Protein AF-A0A2N5SCN6-F1 (afdb_monomer)

Organism: NCBI:txid200324

Secondary structure (DSSP, 8-state):
--PPPPPPTT------HHHHIIIIITT---TTS------PPP--PPPPPS--PPPPPPPPPTT---PPP-GGGSTT-----TT--HHHHHHHTT---HHHHHHHHHHHHHHHHHHHHHHHHHHHHHHHHHHHHHHHHHHHHHHHHHHHHTT-

Solvent-accessible surface area (backbone atoms only — not comparable to full-atom values): 10126 Å² total; per-residue (Å²): 142,81,81,81,81,76,84,67,91,82,66,72,80,80,76,52,62,66,59,53,41,62,76,67,49,74,71,68,76,64,90,85,57,89,73,88,66,80,80,68,78,74,78,80,73,76,77,78,78,83,83,74,69,78,74,83,76,77,77,79,61,93,87,72,71,92,70,79,83,50,56,94,77,40,91,90,51,72,89,66,70,101,73,72,48,74,67,52,55,50,57,74,64,61,75,79,58,60,73,57,54,54,49,52,52,53,49,51,53,49,50,54,52,52,52,56,49,50,56,51,50,55,52,51,52,53,52,52,52,51,50,51,53,52,53,52,52,53,51,51,51,50,51,50,53,54,55,56,60,75,75,110

pLDDT: mean 72.7, std 20.22, range [36.66, 98.62]

Structure (mmCIF, N/CA/C/O backbone):
data_AF-A0A2N5SCN6-F1
#
_entry.id   AF-A0A2N5SCN6-F1
#
loop_
_atom_site.group_PDB
_atom_site.id
_atom_site.type_symbol
_atom_site.label_atom_id
_atom_site.label_alt_id
_atom_site.label_comp_id
_atom_site.label_asym_id
_atom_site.label_entity_id
_atom_site.label_seq_id
_atom_site.pdbx_PDB_ins_code
_atom_site.Cartn_x
_atom_site.Cartn_y
_atom_site.Cartn_z
_atom_site.occupancy
_atom_site.B_iso_or_equiv
_atom_site.auth_seq_id
_atom_site.auth_comp_id
_atom_site.auth_asym_id
_atom_site.auth_atom_id
_atom_site.pdbx_PDB_model_num
ATOM 1 N N . MET A 1 1 ? 20.108 -18.387 36.236 1.00 47.66 1 MET A N 1
ATOM 2 C CA . MET A 1 1 ? 18.685 -17.993 36.201 1.00 47.66 1 MET A CA 1
ATOM 3 C C . MET A 1 1 ? 18.636 -16.480 36.206 1.00 47.66 1 MET A C 1
ATOM 5 O O . MET A 1 1 ? 18.990 -15.884 37.212 1.00 47.66 1 MET A O 1
ATOM 9 N N . SER A 1 2 ? 18.266 -15.877 35.085 1.00 37.81 2 SER A N 1
ATOM 10 C CA . SER A 1 2 ? 18.031 -14.437 34.962 1.00 37.81 2 SER A CA 1
ATOM 11 C C . SER A 1 2 ? 16.837 -14.282 34.028 1.00 37.81 2 SER A C 1
ATOM 13 O O . SER A 1 2 ? 16.913 -14.635 32.856 1.00 37.81 2 SER A O 1
ATOM 15 N N . TRP A 1 3 ? 15.700 -13.903 34.605 1.00 36.66 3 TRP A N 1
ATOM 16 C CA . TRP A 1 3 ? 14.480 -13.573 33.877 1.00 36.66 3 TRP A CA 1
ATOM 17 C C . TRP A 1 3 ? 14.604 -12.132 33.387 1.00 36.66 3 TRP A C 1
ATOM 19 O O . TRP A 1 3 ? 14.860 -11.243 34.199 1.00 36.66 3 TRP A O 1
ATOM 29 N N . ASP A 1 4 ? 14.426 -11.907 32.086 1.00 44.59 4 ASP A N 1
ATOM 30 C CA . ASP A 1 4 ? 14.220 -10.556 31.568 1.00 44.59 4 ASP A CA 1
ATOM 31 C C . ASP A 1 4 ? 12.872 -10.019 32.077 1.00 44.59 4 ASP A C 1
ATOM 33 O O . ASP A 1 4 ? 11.871 -10.748 32.062 1.00 44.59 4 ASP A O 1
ATOM 37 N N . PRO A 1 5 ? 12.808 -8.765 32.553 1.00 47.34 5 PRO A N 1
ATOM 38 C CA . PRO A 1 5 ? 11.563 -8.191 33.024 1.00 47.34 5 PRO A CA 1
ATOM 39 C C . PRO A 1 5 ? 10.599 -7.966 31.854 1.00 47.34 5 PRO A C 1
ATOM 41 O O . PRO A 1 5 ? 10.922 -7.329 30.852 1.00 47.34 5 PRO A O 1
ATOM 44 N N . SER A 1 6 ? 9.388 -8.497 32.023 1.00 48.22 6 SER A N 1
ATOM 45 C CA . SER A 1 6 ? 8.246 -8.338 31.123 1.00 48.22 6 SER A CA 1
ATOM 46 C C . SER A 1 6 ? 7.984 -6.854 30.813 1.00 48.22 6 SER A C 1
ATOM 48 O O . SER A 1 6 ? 7.977 -6.040 31.742 1.00 48.22 6 SER A O 1
ATOM 50 N N . PRO A 1 7 ? 7.727 -6.474 29.547 1.00 51.84 7 PRO A N 1
ATOM 51 C CA . PRO A 1 7 ? 7.474 -5.084 29.195 1.00 51.84 7 PRO A CA 1
ATOM 52 C C . PRO A 1 7 ? 6.182 -4.590 29.858 1.00 51.84 7 PRO A C 1
ATOM 54 O O . PRO A 1 7 ? 5.149 -5.260 29.842 1.00 51.84 7 PRO A O 1
ATOM 57 N N . ASN A 1 8 ? 6.269 -3.413 30.478 1.00 52.91 8 ASN A N 1
ATOM 58 C CA . ASN A 1 8 ? 5.183 -2.761 31.200 1.00 52.91 8 ASN A CA 1
ATOM 59 C C . ASN A 1 8 ? 4.080 -2.308 30.215 1.00 52.91 8 ASN A C 1
ATOM 61 O O . ASN A 1 8 ? 4.359 -1.471 29.354 1.00 52.91 8 ASN A O 1
ATOM 65 N N . PRO A 1 9 ? 2.826 -2.785 30.342 1.00 52.41 9 PRO A N 1
ATOM 66 C CA . PRO A 1 9 ? 1.734 -2.450 29.420 1.00 52.41 9 PRO A CA 1
ATOM 67 C C . PRO A 1 9 ? 1.270 -0.986 29.506 1.00 52.41 9 PRO A C 1
ATOM 69 O O . PRO A 1 9 ? 0.504 -0.541 28.658 1.00 52.41 9 PRO A O 1
ATOM 72 N N . ASN A 1 10 ? 1.744 -0.221 30.497 1.00 43.94 10 ASN A N 1
ATOM 73 C CA . ASN A 1 10 ? 1.425 1.202 30.658 1.00 43.94 10 ASN A CA 1
ATOM 74 C C . ASN A 1 10 ? 2.456 2.142 30.016 1.00 43.94 10 ASN A C 1
ATOM 76 O O . ASN A 1 10 ? 2.356 3.361 30.158 1.00 43.94 10 ASN A O 1
ATOM 80 N N . GLN A 1 11 ? 3.464 1.604 29.327 1.00 44.88 11 GLN A N 1
ATOM 81 C CA . GLN A 1 11 ? 4.427 2.424 28.609 1.00 44.88 11 GLN A CA 1
ATOM 82 C C . GLN A 1 11 ? 3.819 2.843 27.268 1.00 44.88 11 GLN A C 1
ATOM 84 O O . GLN A 1 11 ? 4.024 2.201 26.242 1.00 44.88 11 GLN A O 1
ATOM 89 N N . THR A 1 12 ? 3.041 3.929 27.283 1.00 45.47 12 THR A N 1
ATOM 90 C CA . THR A 1 12 ? 2.641 4.637 26.062 1.00 45.47 12 THR A CA 1
ATOM 91 C C . THR A 1 12 ? 3.902 4.879 25.233 1.00 45.47 12 THR A C 1
ATOM 93 O O . THR A 1 12 ? 4.825 5.522 25.746 1.00 45.47 12 THR A O 1
ATOM 96 N N . PRO A 1 13 ? 3.996 4.382 23.987 1.00 48.94 13 PRO A N 1
ATOM 97 C CA . PRO A 1 13 ? 5.092 4.766 23.121 1.00 48.94 13 PRO A CA 1
ATOM 98 C C . PRO A 1 13 ? 4.986 6.277 22.939 1.00 48.94 13 PRO A C 1
ATOM 100 O O . PRO A 1 13 ? 4.030 6.783 22.350 1.00 48.94 13 PRO A O 1
ATOM 103 N N . ASN A 1 14 ? 5.937 7.006 23.524 1.00 47.97 14 ASN A N 1
ATOM 104 C CA . ASN A 1 14 ? 6.096 8.429 23.287 1.00 47.97 14 ASN A CA 1
ATOM 105 C C . ASN A 1 14 ? 6.572 8.566 21.841 1.00 47.97 14 ASN A C 1
ATOM 107 O O . ASN A 1 14 ? 7.769 8.571 21.557 1.00 47.97 14 ASN A O 1
ATOM 111 N N . PHE A 1 15 ? 5.614 8.560 20.918 1.00 48.25 15 PHE A N 1
ATOM 112 C CA . PHE A 1 15 ? 5.848 8.857 19.520 1.00 48.25 15 PHE A CA 1
ATOM 113 C C . PHE A 1 15 ? 6.216 10.329 19.438 1.00 48.25 15 PHE A C 1
ATOM 115 O O . PHE A 1 15 ? 5.369 11.213 19.311 1.00 48.25 15 PHE A O 1
ATOM 122 N N . ASN A 1 16 ? 7.514 10.585 19.547 1.00 54.09 16 ASN A N 1
ATOM 123 C CA . ASN A 1 16 ? 8.059 11.901 19.341 1.00 54.09 16 ASN A CA 1
ATOM 124 C C . ASN A 1 16 ? 7.931 12.240 17.847 1.00 54.09 16 ASN A C 1
ATOM 126 O O . ASN A 1 16 ? 8.761 11.859 17.019 1.00 54.09 16 ASN A O 1
ATOM 130 N N . LEU A 1 17 ? 6.858 12.956 17.503 1.00 55.72 17 LEU A N 1
ATOM 131 C CA . LEU A 1 17 ? 6.615 13.457 16.150 1.00 55.72 17 LEU A CA 1
ATOM 132 C C . LEU A 1 17 ? 7.788 14.312 15.644 1.00 55.72 17 LEU A C 1
ATOM 134 O O . LEU A 1 17 ? 8.108 14.245 14.462 1.00 55.72 17 LEU A O 1
ATOM 138 N N . GLN A 1 18 ? 8.493 15.039 16.520 1.00 55.28 18 GLN A N 1
ATOM 139 C CA . GLN A 1 18 ? 9.681 15.813 16.136 1.00 55.28 18 GLN A CA 1
ATOM 140 C C . GLN A 1 18 ? 10.854 14.911 15.718 1.00 55.28 18 GLN A C 1
ATOM 142 O O . GLN A 1 18 ? 11.570 15.234 14.769 1.00 55.28 18 GLN A O 1
ATOM 147 N N . GLU A 1 19 ? 11.033 13.751 16.355 1.00 59.09 19 GLU A N 1
ATOM 148 C CA . GLU A 1 19 ? 12.066 12.775 15.977 1.00 59.09 19 GLU A CA 1
ATOM 149 C C . GLU A 1 19 ? 11.734 12.094 14.639 1.00 59.09 19 GLU A C 1
ATOM 151 O O . GLU A 1 19 ? 12.619 11.909 13.798 1.00 59.09 19 GLU A O 1
ATOM 156 N N . PHE A 1 20 ? 10.454 11.779 14.400 1.00 55.72 20 PHE A N 1
ATOM 157 C CA . PHE A 1 20 ? 9.992 11.265 13.107 1.00 55.72 20 PHE A CA 1
ATOM 158 C C . PHE A 1 20 ? 10.203 12.298 11.989 1.00 55.72 20 PHE A C 1
ATOM 160 O O . P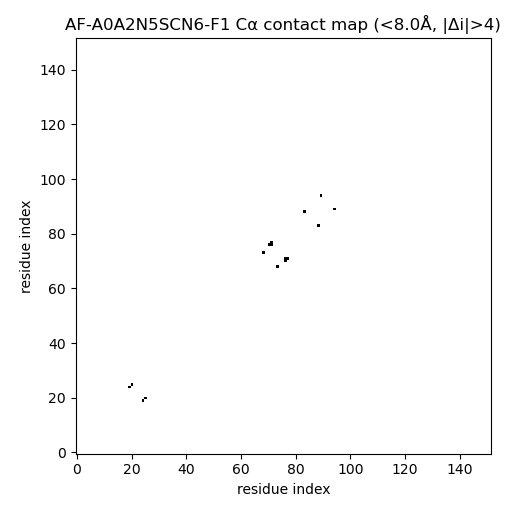HE A 1 20 ? 10.754 11.969 10.937 1.00 55.72 20 PHE A O 1
ATOM 167 N N . HIS A 1 21 ? 9.859 13.564 12.238 1.00 54.09 21 HIS A N 1
ATOM 168 C CA . HIS A 1 21 ? 10.088 14.652 11.288 1.00 54.09 21 HIS A CA 1
ATOM 169 C C . HIS A 1 21 ? 11.584 14.870 11.004 1.00 54.09 21 HIS A C 1
ATOM 171 O O . HIS A 1 21 ? 11.977 15.021 9.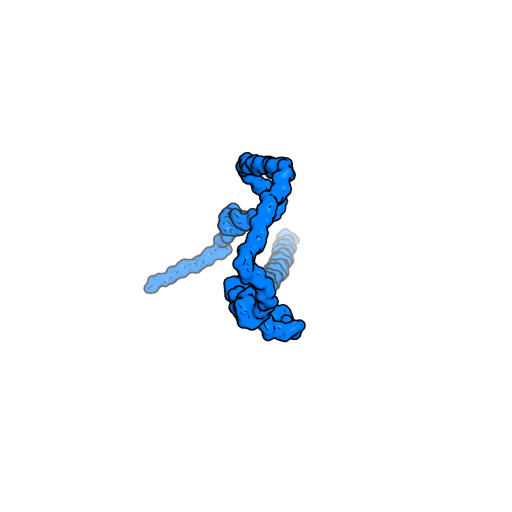849 1.00 54.09 21 HIS A O 1
ATOM 177 N N . SER A 1 22 ? 12.440 14.805 12.024 1.00 56.81 22 SER A N 1
ATOM 178 C CA . SER A 1 22 ? 13.884 15.028 11.859 1.00 56.81 22 SER A CA 1
ATOM 179 C C . SER A 1 22 ? 14.577 13.911 11.071 1.00 56.81 22 SER A C 1
ATOM 181 O O . SER A 1 22 ? 15.484 14.185 10.286 1.00 56.81 22 SER A O 1
ATOM 183 N N . ARG A 1 23 ? 14.153 12.650 11.246 1.00 55.94 23 ARG A N 1
ATOM 184 C CA . ARG A 1 23 ? 14.788 11.498 10.579 1.00 55.94 23 ARG A CA 1
ATOM 185 C C . ARG A 1 23 ? 14.219 11.161 9.204 1.00 55.94 23 ARG A C 1
ATOM 187 O O . ARG A 1 23 ? 14.957 10.623 8.387 1.00 55.94 23 ARG A O 1
ATOM 194 N N . TYR A 1 24 ? 12.948 11.469 8.945 1.00 50.56 24 TYR A N 1
ATOM 195 C CA . TYR A 1 24 ? 12.268 11.033 7.718 1.00 50.56 24 TYR A CA 1
ATOM 196 C C . TYR A 1 24 ? 11.739 12.178 6.843 1.00 50.56 24 TYR A C 1
ATOM 198 O O . TYR A 1 24 ? 11.542 11.964 5.651 1.00 50.56 24 TYR A O 1
ATOM 206 N N . LEU A 1 25 ? 11.540 13.390 7.381 1.00 49.75 25 LEU A N 1
ATOM 207 C CA . LEU A 1 25 ? 11.034 14.546 6.616 1.00 49.75 25 LEU A CA 1
ATOM 208 C C . LEU A 1 25 ? 12.103 15.594 6.276 1.00 49.75 25 LEU A C 1
ATOM 210 O O . LEU A 1 25 ? 11.826 16.496 5.488 1.00 49.75 25 LEU A O 1
ATOM 214 N N . THR A 1 26 ? 13.337 15.462 6.772 1.00 48.22 26 THR A N 1
ATOM 215 C CA . THR A 1 26 ? 14.468 16.329 6.371 1.00 48.22 26 THR A CA 1
ATOM 216 C C . THR A 1 26 ? 14.854 16.190 4.897 1.00 48.22 26 THR A C 1
ATOM 218 O O . THR A 1 26 ? 15.559 17.045 4.373 1.00 48.22 26 THR A O 1
ATOM 221 N N . HIS A 1 27 ? 14.333 15.171 4.206 1.00 47.53 27 HIS A N 1
ATOM 222 C CA . HIS A 1 27 ? 14.479 14.986 2.763 1.00 47.53 27 HIS A CA 1
ATOM 223 C C . HIS A 1 27 ? 13.163 15.180 2.003 1.00 47.53 27 HIS A C 1
ATOM 225 O O . HIS A 1 27 ? 13.003 14.620 0.919 1.00 47.53 27 HIS A O 1
ATOM 231 N N . THR A 1 28 ? 12.213 15.973 2.523 1.00 46.16 28 THR A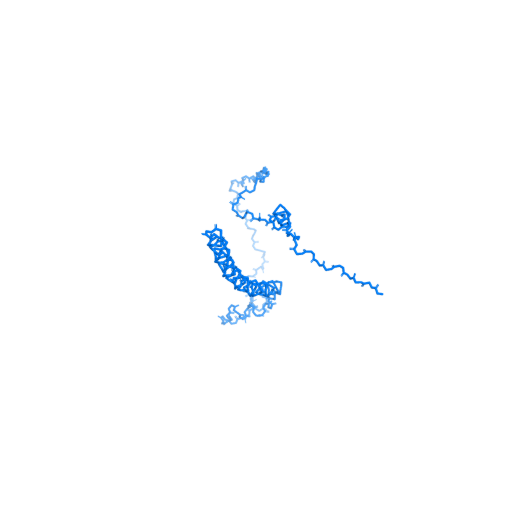 N 1
ATOM 232 C CA . THR A 1 28 ? 11.140 16.481 1.658 1.00 46.16 28 THR A CA 1
ATOM 233 C C . THR A 1 28 ? 11.781 17.420 0.634 1.00 46.16 28 THR A C 1
ATOM 235 O O . THR A 1 28 ? 12.015 18.607 0.860 1.00 46.16 28 THR A O 1
ATOM 238 N N . ILE A 1 29 ? 12.198 16.841 -0.488 1.00 51.53 29 ILE A N 1
ATOM 239 C CA . ILE A 1 29 ? 12.652 17.587 -1.646 1.00 51.53 29 ILE A CA 1
ATOM 240 C C . ILE A 1 29 ? 11.392 18.260 -2.182 1.00 51.53 29 ILE A C 1
ATOM 242 O O . ILE A 1 29 ? 10.565 17.656 -2.860 1.00 51.53 29 ILE A O 1
ATOM 246 N N . ASN A 1 30 ? 11.210 19.520 -1.794 1.00 46.66 30 ASN A N 1
ATOM 247 C CA . ASN A 1 30 ? 10.242 20.421 -2.395 1.00 46.66 30 ASN A CA 1
ATOM 248 C C . ASN A 1 30 ? 10.630 20.623 -3.868 1.00 46.66 30 ASN A C 1
ATOM 250 O O . ASN A 1 30 ? 11.314 21.583 -4.208 1.00 46.66 30 ASN A O 1
ATOM 254 N N . TYR A 1 31 ? 10.175 19.738 -4.755 1.00 50.53 31 TYR A N 1
ATOM 255 C CA . TYR A 1 31 ? 10.356 19.864 -6.209 1.00 50.53 31 TYR A CA 1
ATOM 256 C C . TYR A 1 31 ? 9.577 21.043 -6.829 1.00 50.53 31 TYR A C 1
ATOM 258 O O . TYR A 1 31 ? 9.614 21.238 -8.039 1.00 50.53 31 TYR A O 1
ATOM 266 N N . LEU A 1 32 ? 8.861 21.830 -6.018 1.00 46.34 32 LEU A N 1
ATOM 267 C CA . LEU A 1 32 ? 7.982 22.916 -6.464 1.00 46.34 32 LEU A CA 1
ATOM 268 C C . LEU A 1 32 ? 8.323 24.287 -5.858 1.00 46.34 32 LEU A C 1
ATOM 270 O O . LEU A 1 32 ? 7.554 25.227 -6.033 1.00 46.34 32 LEU A O 1
ATOM 274 N N . SER A 1 33 ? 9.464 24.436 -5.176 1.00 42.88 33 SER A N 1
ATOM 275 C CA . SER A 1 33 ? 9.920 25.744 -4.687 1.00 42.88 33 SER A CA 1
ATOM 276 C C . SER A 1 33 ? 11.249 26.121 -5.353 1.00 42.88 33 SER A C 1
ATOM 278 O O . SER A 1 33 ? 12.192 25.329 -5.280 1.00 42.88 33 SER A O 1
ATOM 280 N N . PRO A 1 34 ? 11.372 27.293 -6.007 1.00 42.28 34 PRO A N 1
ATOM 281 C CA . PRO A 1 34 ? 12.654 27.750 -6.516 1.00 42.28 34 PRO A CA 1
ATOM 282 C C . PRO A 1 34 ? 13.553 28.065 -5.318 1.00 42.28 34 PRO A C 1
ATOM 284 O O . PRO A 1 34 ? 13.367 29.061 -4.623 1.00 42.28 34 PRO A O 1
ATOM 287 N N . SER A 1 35 ? 14.512 27.181 -5.046 1.00 43.66 35 SER A N 1
ATOM 288 C CA . SER A 1 35 ? 15.538 27.418 -4.032 1.00 43.66 35 SER A CA 1
ATOM 289 C C . SER A 1 35 ? 16.314 28.699 -4.383 1.00 43.66 35 SER A C 1
ATOM 291 O O . SER A 1 35 ? 16.682 28.857 -5.556 1.00 43.66 35 SER A O 1
ATOM 293 N N . PRO A 1 36 ? 16.585 29.608 -3.424 1.00 49.91 36 PRO A N 1
ATOM 294 C CA . PRO A 1 36 ? 17.297 30.855 -3.670 1.00 49.91 36 PRO A CA 1
ATOM 295 C C . PRO A 1 36 ? 18.770 30.537 -3.922 1.00 49.91 36 PRO A C 1
ATOM 297 O O . PRO A 1 36 ? 19.601 30.525 -3.017 1.00 49.91 36 PRO A O 1
ATOM 300 N N . HIS A 1 37 ? 19.097 30.228 -5.170 1.00 50.34 37 HIS A N 1
ATOM 301 C CA . HIS A 1 37 ? 20.481 30.166 -5.600 1.00 50.34 37 HIS A CA 1
ATOM 302 C C . HIS A 1 37 ? 21.030 31.597 -5.554 1.00 50.34 37 HIS A C 1
ATOM 304 O O . HIS A 1 37 ? 20.357 32.509 -6.048 1.00 50.34 37 HIS A O 1
ATOM 310 N N . PRO A 1 38 ? 22.230 31.833 -4.993 1.00 52.34 38 PRO A N 1
ATOM 311 C CA . PRO A 1 38 ? 22.931 33.072 -5.265 1.00 52.34 38 PRO A CA 1
ATOM 312 C C . PRO A 1 38 ? 23.048 33.184 -6.786 1.00 52.34 38 PRO A C 1
ATOM 314 O O . PRO A 1 38 ? 23.623 32.306 -7.430 1.00 52.34 38 PRO A O 1
ATOM 317 N N . LEU A 1 39 ? 22.441 34.227 -7.353 1.00 47.16 39 LEU A N 1
ATOM 318 C CA . LEU A 1 39 ? 22.608 34.607 -8.750 1.00 47.16 39 LEU A CA 1
ATOM 319 C C . LEU A 1 39 ? 24.102 34.835 -8.979 1.00 47.16 39 LEU A C 1
ATOM 321 O O . LEU A 1 39 ? 24.634 35.906 -8.694 1.00 47.16 39 LEU A O 1
ATOM 325 N N . LEU A 1 40 ? 24.791 33.805 -9.467 1.00 52.28 40 LEU A N 1
ATOM 326 C CA . LEU A 1 40 ? 26.073 33.992 -10.120 1.00 52.28 40 LEU A CA 1
ATOM 327 C C . LEU A 1 40 ? 25.825 34.981 -11.266 1.00 52.28 40 LEU A C 1
ATOM 329 O O . LEU A 1 40 ? 24.848 34.804 -12.006 1.00 52.28 40 LEU A O 1
ATOM 333 N N . PRO A 1 41 ? 26.644 36.038 -11.407 1.00 53.47 41 PRO A N 1
ATOM 334 C CA . PRO A 1 41 ? 26.511 36.936 -12.539 1.00 53.47 41 PRO A CA 1
ATOM 335 C C . PRO A 1 41 ? 26.588 36.089 -13.808 1.00 53.47 41 PRO A C 1
ATOM 337 O O . PRO A 1 41 ? 27.524 35.305 -13.978 1.00 53.47 41 PRO A O 1
ATOM 340 N N . SER A 1 42 ? 25.566 36.207 -14.662 1.00 53.47 42 SER A N 1
ATOM 341 C CA . SER A 1 42 ? 25.587 35.572 -15.978 1.00 53.47 42 SER A CA 1
ATOM 342 C C . SER A 1 42 ? 26.912 35.928 -16.647 1.00 53.47 42 SER A C 1
ATOM 344 O O . SER A 1 42 ? 27.237 37.120 -16.698 1.00 53.47 42 SER A O 1
ATOM 346 N N . PRO A 1 43 ? 27.686 34.950 -17.145 1.00 53.31 43 PRO A N 1
ATOM 347 C CA . PRO A 1 43 ? 28.845 35.272 -17.953 1.00 53.31 43 PRO A CA 1
ATOM 348 C C . PRO A 1 43 ? 28.338 36.099 -19.134 1.00 53.31 43 PRO A C 1
ATOM 350 O O . PRO A 1 43 ? 27.520 35.627 -19.924 1.00 53.31 43 PRO A O 1
ATOM 353 N N . GLN A 1 44 ? 28.756 37.363 -19.214 1.00 57.06 44 GLN A N 1
ATOM 354 C CA . GLN A 1 44 ? 28.495 38.178 -20.391 1.00 57.06 44 GLN A CA 1
ATOM 355 C C . GLN A 1 44 ? 29.227 37.514 -21.550 1.00 57.06 44 GLN A C 1
ATOM 357 O O . GLN A 1 44 ? 30.443 37.633 -21.678 1.00 57.06 44 GLN A O 1
ATOM 362 N N . ILE A 1 45 ? 28.482 36.775 -22.366 1.00 57.75 45 ILE A N 1
ATOM 363 C CA . ILE A 1 45 ? 28.965 36.301 -23.654 1.00 57.75 45 ILE A CA 1
ATOM 364 C C . ILE A 1 45 ? 29.140 37.567 -24.501 1.00 57.75 45 ILE A C 1
ATOM 366 O O . ILE A 1 45 ? 28.155 38.283 -24.708 1.00 57.75 45 ILE A O 1
ATOM 370 N N . PRO A 1 46 ? 30.362 37.899 -24.953 1.00 57.19 46 PRO A N 1
ATOM 371 C CA . PRO A 1 46 ? 30.558 39.016 -25.861 1.00 57.19 46 PRO A CA 1
ATOM 372 C C . PRO A 1 46 ? 29.695 38.793 -27.103 1.00 57.19 46 PRO A C 1
ATOM 374 O O . PRO A 1 46 ? 29.694 37.694 -27.662 1.00 57.19 46 PRO A O 1
ATOM 377 N N . SER A 1 47 ? 28.955 39.815 -27.533 1.00 61.56 47 SER A N 1
ATOM 378 C CA . SER A 1 47 ? 28.214 39.757 -28.793 1.00 61.56 47 SER A CA 1
ATOM 379 C C . SER A 1 47 ? 29.161 39.332 -29.924 1.00 61.56 47 SER A C 1
ATOM 381 O O . SER A 1 47 ? 30.277 39.860 -29.994 1.00 61.56 47 SER A O 1
ATOM 383 N N . PRO A 1 48 ? 28.760 38.401 -30.810 1.00 61.03 48 PRO A N 1
ATOM 384 C CA . PRO A 1 48 ? 29.607 38.012 -31.926 1.00 61.03 48 PRO A CA 1
ATOM 385 C C . PRO A 1 48 ? 29.887 39.244 -32.801 1.00 61.03 48 PRO A C 1
ATOM 387 O O . PRO A 1 48 ? 28.972 40.044 -33.033 1.00 61.03 48 PRO A O 1
ATOM 390 N N . PRO A 1 49 ? 31.131 39.439 -33.275 1.00 61.38 49 PRO A N 1
ATOM 391 C CA . PRO A 1 49 ? 31.442 40.540 -34.172 1.00 61.38 49 PRO A CA 1
ATOM 392 C C . PRO A 1 49 ? 30.566 40.445 -35.425 1.00 61.38 49 PRO A C 1
ATOM 394 O O . PRO A 1 49 ? 30.367 39.369 -35.991 1.00 61.38 49 PRO A O 1
ATOM 397 N N . SER A 1 50 ? 30.015 41.591 -35.825 1.00 61.12 50 SER A N 1
ATOM 398 C CA . SER A 1 50 ? 29.159 41.731 -37.001 1.00 61.12 50 SER A CA 1
ATOM 399 C C 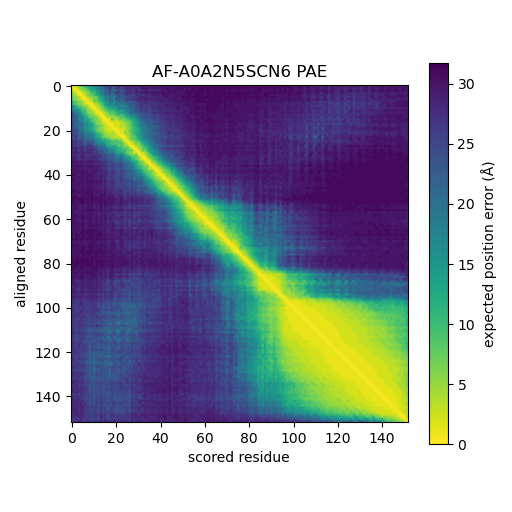. SER A 1 50 ? 29.859 41.177 -38.244 1.00 61.12 50 SER A C 1
ATOM 401 O O . SER A 1 50 ? 30.896 41.693 -38.646 1.00 61.12 50 SER A O 1
ATOM 403 N N . SER A 1 51 ? 29.278 40.123 -38.825 1.00 62.03 51 SER A N 1
ATOM 404 C CA . SER A 1 51 ? 29.471 39.653 -40.201 1.00 62.03 51 SER A CA 1
ATOM 405 C C . SER A 1 51 ? 30.873 39.867 -40.790 1.00 62.03 51 SER A C 1
ATOM 407 O O . SER A 1 51 ? 31.062 40.654 -41.720 1.00 62.03 51 SER A O 1
ATOM 409 N N . HIS A 1 52 ? 31.842 39.076 -40.342 1.00 56.25 52 HIS A N 1
ATOM 410 C CA . HIS A 1 52 ? 32.951 38.724 -41.218 1.00 56.25 52 HIS A CA 1
ATOM 411 C C . HIS A 1 52 ? 32.557 37.435 -41.929 1.00 56.25 52 HIS A C 1
ATOM 413 O O . HIS A 1 52 ? 32.581 36.354 -41.342 1.00 56.25 52 HIS A O 1
ATOM 419 N N . GLY A 1 53 ? 32.104 37.576 -43.180 1.00 65.44 53 GLY A N 1
ATOM 420 C CA . GLY A 1 53 ? 31.914 36.441 -44.076 1.00 65.44 53 GLY A CA 1
ATOM 421 C C . GLY A 1 53 ? 33.165 35.566 -44.080 1.00 65.44 53 GLY A C 1
ATOM 422 O O . GLY A 1 53 ? 34.273 36.061 -43.850 1.00 65.44 53 GLY A O 1
ATOM 423 N N . LEU A 1 54 ? 32.965 34.263 -44.282 1.00 70.31 54 LEU A N 1
ATOM 424 C CA . LEU A 1 54 ? 34.045 33.282 -44.264 1.00 70.31 54 LEU A CA 1
ATOM 425 C C . LEU A 1 54 ? 35.218 33.785 -45.121 1.00 70.31 54 LEU A C 1
ATOM 427 O O . LEU A 1 54 ? 34.975 34.314 -46.213 1.00 70.31 54 LEU A O 1
ATOM 431 N N . PRO A 1 55 ? 36.472 33.646 -44.650 1.00 68.44 55 PRO A N 1
ATOM 432 C CA . PRO A 1 55 ? 37.618 33.960 -45.487 1.00 68.44 55 PRO A CA 1
ATOM 433 C C . PRO A 1 55 ? 37.491 33.182 -46.806 1.00 68.44 55 PRO A C 1
ATOM 435 O O . PRO A 1 55 ? 36.965 32.062 -46.798 1.00 68.44 55 PRO A O 1
ATOM 438 N N . PRO A 1 56 ? 37.926 33.760 -47.939 1.00 71.69 56 PRO A N 1
ATOM 439 C CA . PRO A 1 56 ? 37.842 33.081 -49.222 1.00 71.69 56 PRO A CA 1
ATOM 440 C C . PRO A 1 56 ? 38.514 31.714 -49.100 1.00 71.69 56 PRO A C 1
ATOM 442 O O . PRO A 1 56 ? 39.654 31.605 -48.646 1.00 71.69 56 PRO A O 1
ATOM 445 N N . MET A 1 57 ? 37.768 30.666 -49.445 1.00 76.12 57 MET A N 1
ATOM 446 C CA . MET A 1 57 ? 38.254 29.300 -49.337 1.00 76.12 57 MET A CA 1
ATOM 447 C C . MET A 1 57 ? 39.419 29.122 -50.313 1.00 76.12 57 MET A C 1
ATOM 449 O O . MET A 1 57 ? 39.303 29.475 -51.488 1.00 76.12 57 MET A O 1
ATOM 453 N N . SER A 1 58 ? 40.549 28.609 -49.823 1.00 76.44 58 SER A N 1
ATOM 454 C CA . SER A 1 58 ? 41.700 28.313 -50.674 1.00 76.44 58 SER A CA 1
ATOM 455 C C . SER A 1 58 ? 41.285 27.344 -51.789 1.00 76.44 58 SER A C 1
ATOM 457 O O . SER A 1 58 ? 40.509 26.419 -51.521 1.00 76.44 58 SER A O 1
ATOM 459 N N . PRO A 1 59 ? 41.775 27.526 -53.029 1.00 79.69 59 PRO A N 1
ATOM 460 C CA . PRO A 1 59 ? 41.485 26.592 -54.106 1.00 79.69 59 PRO A CA 1
ATOM 461 C C . PRO A 1 59 ? 41.960 25.188 -53.723 1.00 79.69 59 PRO A C 1
ATOM 463 O O . PRO A 1 59 ? 42.963 25.026 -53.022 1.00 79.69 59 PRO A O 1
ATOM 466 N N . ALA A 1 60 ? 41.222 24.172 -54.175 1.00 77.00 60 ALA A N 1
ATOM 467 C CA . ALA A 1 60 ? 41.632 22.790 -53.982 1.00 77.00 60 ALA A CA 1
ATOM 468 C C . ALA A 1 60 ? 43.041 22.589 -54.581 1.00 77.00 60 ALA A C 1
ATOM 470 O O . ALA A 1 60 ? 43.309 23.120 -55.663 1.00 77.00 60 ALA A O 1
ATOM 471 N N . PRO A 1 61 ? 43.942 21.856 -53.902 1.00 77.94 61 PRO A N 1
ATOM 472 C CA . PRO A 1 61 ? 45.285 21.604 -54.410 1.00 77.94 61 PRO A CA 1
ATOM 473 C C . PRO A 1 61 ? 45.255 20.993 -55.814 1.00 77.94 61 PRO A C 1
ATOM 475 O O . PRO A 1 61 ? 44.373 20.198 -56.140 1.00 77.94 61 PRO A O 1
ATOM 478 N N . GLU A 1 62 ? 46.233 21.335 -56.646 1.00 76.00 62 GLU A N 1
ATOM 479 C CA . GLU A 1 62 ? 46.342 20.786 -57.996 1.00 76.00 62 GLU A CA 1
ATOM 480 C C . GLU A 1 62 ? 46.503 19.253 -57.920 1.00 76.00 62 GLU A C 1
ATOM 482 O O . GLU A 1 62 ? 47.411 18.741 -57.265 1.00 76.00 62 GLU A O 1
ATOM 487 N N . GLY A 1 63 ? 45.554 18.511 -58.507 1.00 73.56 63 GLY A N 1
ATOM 488 C CA . GLY A 1 63 ? 45.468 17.046 -58.405 1.00 73.56 63 GLY A CA 1
ATOM 489 C C . GLY A 1 63 ? 44.473 16.501 -57.367 1.00 73.56 63 GLY A C 1
ATOM 490 O O . GLY A 1 63 ? 44.326 15.281 -57.255 1.00 73.56 63 GLY A O 1
ATOM 491 N N . PHE A 1 64 ? 43.747 17.355 -56.634 1.00 72.38 64 PHE A N 1
ATOM 492 C CA . PHE A 1 64 ? 42.634 16.897 -55.797 1.00 72.38 64 PHE A CA 1
ATOM 493 C C . PHE A 1 64 ? 41.479 16.388 -56.670 1.00 72.38 64 PHE A C 1
ATOM 495 O O . PHE A 1 64 ? 40.899 17.131 -57.459 1.00 72.38 64 PHE A O 1
ATOM 502 N N . SER A 1 65 ? 41.113 15.119 -56.499 1.00 76.62 65 SER A N 1
ATOM 503 C CA . SER A 1 65 ? 39.897 14.539 -57.071 1.00 76.62 65 SER A CA 1
ATOM 504 C C . SER A 1 65 ? 38.925 14.208 -55.945 1.00 76.62 65 SER A C 1
ATOM 506 O O . SER A 1 65 ? 39.296 13.584 -54.948 1.00 76.62 65 SER A O 1
ATOM 508 N N . LEU A 1 66 ? 37.669 14.635 -56.091 1.00 65.75 66 LEU A N 1
ATOM 509 C CA . LEU A 1 66 ? 36.591 14.201 -55.209 1.00 65.75 66 LEU A CA 1
ATOM 510 C C . LEU A 1 66 ? 36.411 12.694 -55.406 1.00 65.75 66 LEU A C 1
ATOM 512 O O . LEU A 1 66 ? 35.874 12.255 -56.423 1.00 65.75 66 LEU A O 1
ATOM 516 N N . ARG A 1 67 ? 36.885 11.885 -54.456 1.00 69.00 67 ARG A N 1
ATOM 517 C CA . ARG A 1 67 ? 36.527 10.467 -54.435 1.00 69.00 67 ARG A CA 1
ATOM 518 C C . ARG A 1 67 ? 35.122 10.331 -53.871 1.00 69.00 67 ARG A C 1
ATOM 520 O O . ARG A 1 67 ? 34.802 10.938 -52.852 1.00 69.00 67 ARG A O 1
ATOM 527 N N . LEU A 1 68 ? 34.304 9.514 -54.531 1.00 67.06 68 LEU A N 1
ATOM 528 C CA . LEU A 1 68 ? 33.018 9.092 -53.994 1.00 67.06 68 LEU A CA 1
ATOM 529 C C . LEU A 1 68 ? 33.264 8.461 -52.617 1.00 67.06 68 LEU A C 1
ATOM 531 O O . LEU A 1 68 ? 34.105 7.567 -52.497 1.00 67.06 68 LEU A O 1
ATOM 535 N N . ILE A 1 69 ? 32.578 8.967 -51.592 1.00 66.75 69 ILE A N 1
ATOM 536 C CA . ILE A 1 69 ? 32.692 8.448 -50.230 1.00 66.75 69 ILE A CA 1
ATOM 537 C C . ILE A 1 69 ? 32.286 6.981 -50.270 1.00 66.75 69 ILE A C 1
ATOM 539 O O . ILE A 1 69 ? 31.168 6.636 -50.657 1.00 66.75 69 ILE A O 1
ATOM 543 N N . ASP A 1 70 ? 33.231 6.115 -49.926 1.00 65.50 70 ASP A N 1
ATOM 544 C CA . ASP A 1 70 ? 32.988 4.694 -49.936 1.00 65.50 70 ASP A CA 1
ATOM 545 C C . ASP A 1 70 ? 32.286 4.287 -48.643 1.00 65.50 70 ASP A C 1
ATOM 547 O O . ASP A 1 70 ? 32.879 4.305 -47.559 1.00 65.50 70 ASP A O 1
ATOM 551 N N . ALA A 1 71 ? 31.019 3.898 -48.765 1.00 62.12 71 ALA A N 1
ATOM 552 C CA . ALA A 1 71 ? 30.214 3.435 -47.646 1.00 62.12 71 ALA A CA 1
ATOM 553 C C . ALA A 1 71 ? 30.872 2.285 -46.870 1.00 62.12 71 ALA A C 1
ATOM 555 O O . ALA A 1 71 ? 30.691 2.193 -45.661 1.00 62.12 71 ALA A O 1
ATOM 556 N N . LYS A 1 72 ? 31.695 1.441 -47.519 1.00 60.59 72 LYS A N 1
ATOM 557 C CA . LYS A 1 72 ? 32.387 0.339 -46.824 1.00 60.59 72 LYS A CA 1
ATOM 558 C C . LYS A 1 72 ? 33.609 0.764 -45.999 1.00 60.59 72 LYS A C 1
ATOM 560 O O . LYS A 1 72 ? 34.122 -0.042 -45.226 1.00 60.59 72 LYS A O 1
ATOM 565 N N . HIS A 1 73 ? 34.060 2.013 -46.109 1.00 57.28 73 HIS A N 1
ATOM 566 C CA . HIS A 1 73 ? 35.206 2.540 -45.352 1.00 57.28 73 HIS A CA 1
ATOM 567 C C . HIS A 1 73 ? 34.889 3.825 -44.576 1.00 57.28 73 HIS A C 1
ATOM 569 O O . HIS A 1 73 ? 35.788 4.447 -44.010 1.00 57.28 73 HIS A O 1
ATOM 575 N N . THR A 1 74 ? 33.612 4.204 -44.512 1.00 62.59 74 THR A N 1
ATOM 576 C CA . THR A 1 74 ? 33.150 5.380 -43.773 1.00 62.59 74 THR A CA 1
ATOM 577 C C . THR A 1 74 ? 32.596 4.949 -42.422 1.00 62.59 74 THR A C 1
ATOM 579 O O . THR A 1 74 ? 31.604 4.225 -42.337 1.00 62.59 74 THR A O 1
ATOM 582 N N . PHE A 1 75 ? 33.245 5.394 -41.346 1.00 59.53 75 PHE A N 1
ATOM 583 C CA . PHE A 1 75 ? 32.753 5.178 -39.988 1.00 59.53 75 PHE A CA 1
ATOM 584 C C . PHE A 1 75 ? 31.349 5.782 -39.830 1.00 59.53 75 PHE A C 1
ATOM 586 O O . PHE A 1 75 ? 31.122 6.935 -40.186 1.00 59.53 75 PHE A O 1
ATOM 593 N N . GLY A 1 76 ? 30.412 4.989 -39.305 1.00 55.88 76 GLY A N 1
ATOM 594 C CA . GLY A 1 76 ? 29.007 5.375 -39.119 1.00 55.88 76 GLY A CA 1
ATOM 595 C C . GLY A 1 76 ? 28.049 4.881 -40.207 1.00 55.88 76 GLY A C 1
ATOM 596 O O . GLY A 1 76 ? 26.841 4.962 -40.014 1.00 55.88 76 GLY A O 1
ATOM 597 N N . GLN A 1 77 ? 28.551 4.310 -41.308 1.00 54.88 77 GLN A N 1
ATOM 598 C CA . GLN A 1 77 ? 27.723 3.706 -42.355 1.00 54.88 77 GLN A CA 1
ATOM 599 C C . GLN A 1 77 ? 27.732 2.178 -42.226 1.00 54.88 77 GLN A C 1
ATOM 601 O O . GLN A 1 77 ? 28.200 1.446 -43.095 1.00 54.88 77 GLN A O 1
ATOM 606 N N . VAL A 1 78 ? 27.259 1.678 -41.083 1.00 53.91 78 VAL A N 1
ATOM 607 C CA . VAL A 1 78 ? 27.046 0.239 -40.913 1.00 53.91 78 VAL A CA 1
ATOM 608 C C . VAL A 1 78 ? 25.812 -0.141 -41.731 1.00 53.91 78 VAL A C 1
ATOM 610 O O . VAL A 1 78 ? 24.758 0.474 -41.585 1.00 53.91 78 VAL A O 1
ATOM 613 N N . ASN A 1 79 ? 25.957 -1.129 -42.619 1.00 54.41 79 ASN A N 1
ATOM 614 C CA . ASN A 1 79 ? 24.875 -1.716 -43.415 1.00 54.41 79 ASN A CA 1
ATOM 615 C C . ASN A 1 79 ? 23.888 -2.481 -42.514 1.00 54.41 79 ASN A C 1
ATOM 617 O O . ASN A 1 79 ? 23.787 -3.703 -42.601 1.00 54.41 79 ASN A O 1
ATOM 621 N N . HIS A 1 80 ? 23.186 -1.793 -41.619 1.00 55.88 80 HIS A N 1
ATOM 622 C CA . HIS A 1 80 ? 22.032 -2.380 -40.957 1.00 55.88 80 HIS A CA 1
ATOM 623 C C . HIS A 1 80 ? 20.828 -2.248 -41.899 1.00 55.88 80 HIS A C 1
ATOM 625 O O . HIS A 1 80 ? 20.590 -1.155 -42.424 1.00 55.88 80 HIS A O 1
ATOM 631 N N . PRO A 1 81 ? 20.085 -3.336 -42.166 1.00 56.28 81 PRO A N 1
ATOM 632 C CA . PRO A 1 81 ? 18.831 -3.234 -42.900 1.00 56.28 81 PRO A CA 1
ATOM 633 C C . PRO A 1 81 ? 17.866 -2.285 -42.160 1.00 56.28 81 PRO A C 1
ATOM 635 O O . PRO A 1 81 ? 17.936 -2.190 -40.931 1.00 56.28 81 PRO A O 1
ATOM 638 N N . PRO A 1 82 ? 16.942 -1.596 -42.860 1.00 54.62 82 PRO A N 1
ATOM 639 C CA . PRO A 1 82 ? 16.055 -0.586 -42.272 1.00 54.62 82 PRO A CA 1
ATOM 640 C C . PRO A 1 82 ? 14.927 -1.181 -41.401 1.00 54.62 82 PRO A C 1
ATOM 642 O O . PRO A 1 82 ? 13.890 -0.554 -41.209 1.00 54.62 82 PRO A O 1
ATOM 645 N N . GLU A 1 83 ? 15.109 -2.396 -40.889 1.00 57.19 83 GLU A N 1
ATOM 646 C CA 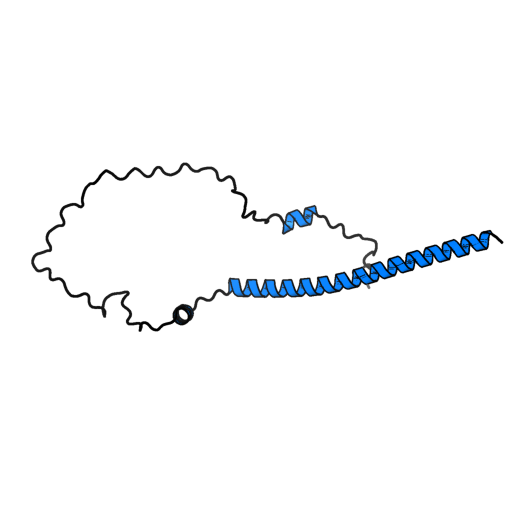. GLU A 1 83 ? 14.063 -3.224 -40.279 1.00 57.19 83 GLU A CA 1
ATOM 647 C C . GLU A 1 83 ? 14.322 -3.526 -38.796 1.00 57.19 83 GLU A C 1
ATOM 649 O O . GLU A 1 83 ? 13.475 -4.131 -38.145 1.00 57.19 83 GLU A O 1
ATOM 654 N N . GLY A 1 84 ? 15.466 -3.096 -38.249 1.00 61.56 84 GLY A N 1
ATOM 655 C CA . GLY A 1 84 ? 15.773 -3.249 -36.828 1.00 61.56 84 GLY A CA 1
ATOM 656 C C . GLY A 1 84 ? 14.835 -2.388 -35.993 1.00 61.56 84 GLY A C 1
ATOM 657 O O . GLY A 1 84 ? 14.884 -1.156 -36.053 1.00 61.56 84 GLY A O 1
ATOM 658 N N . ASN A 1 85 ? 13.951 -3.030 -35.238 1.00 74.62 85 ASN A N 1
ATOM 659 C CA . ASN A 1 85 ? 13.008 -2.324 -34.394 1.00 74.62 85 ASN A CA 1
ATOM 660 C C . ASN A 1 85 ? 13.773 -1.691 -33.209 1.00 74.62 85 ASN A C 1
ATOM 662 O O . ASN A 1 85 ? 14.824 -2.180 -32.799 1.00 74.62 85 ASN A O 1
ATOM 666 N N . VAL A 1 86 ? 13.270 -0.591 -32.638 1.00 75.62 86 VAL A N 1
ATOM 667 C CA . VAL A 1 86 ? 13.946 0.115 -31.527 1.00 75.62 86 VAL A CA 1
ATOM 668 C C . VAL A 1 86 ? 14.241 -0.814 -30.334 1.00 75.62 86 VAL A C 1
ATOM 670 O O . VAL A 1 86 ? 15.248 -0.640 -29.657 1.00 75.62 86 VAL A O 1
ATOM 673 N N . ILE A 1 87 ? 13.408 -1.828 -30.100 1.00 74.00 87 ILE A N 1
ATOM 674 C CA . ILE A 1 87 ? 13.597 -2.872 -29.084 1.00 74.00 87 ILE A CA 1
ATOM 675 C C . ILE A 1 87 ? 14.795 -3.778 -29.406 1.00 74.00 87 ILE A C 1
ATOM 677 O O . ILE A 1 87 ? 15.486 -4.183 -28.474 1.00 74.00 87 ILE A O 1
ATOM 681 N N . ASP A 1 88 ? 15.087 -4.059 -30.681 1.00 79.25 88 ASP A N 1
ATOM 682 C CA . ASP A 1 88 ? 16.266 -4.844 -31.082 1.00 79.25 88 ASP A CA 1
ATOM 683 C C . ASP A 1 88 ? 17.543 -4.050 -30.794 1.00 79.25 88 ASP A C 1
ATOM 685 O O . ASP A 1 88 ? 18.458 -4.561 -30.161 1.00 79.25 88 ASP A O 1
ATOM 689 N N . LEU A 1 89 ? 17.549 -2.752 -31.122 1.00 79.50 89 LEU A N 1
ATOM 690 C CA . LEU A 1 89 ? 18.653 -1.853 -30.777 1.00 79.50 89 LEU A CA 1
ATOM 691 C C . LEU A 1 89 ? 18.852 -1.741 -29.258 1.00 79.50 89 LEU A C 1
ATOM 693 O O . LEU A 1 89 ? 19.980 -1.769 -28.780 1.00 79.50 89 LEU A O 1
ATOM 697 N N . ILE A 1 90 ? 17.772 -1.609 -28.483 1.00 77.94 90 ILE A N 1
ATOM 698 C CA . ILE A 1 90 ? 17.856 -1.542 -27.015 1.00 77.94 90 ILE A CA 1
ATOM 699 C C . ILE A 1 90 ? 18.397 -2.858 -26.439 1.00 77.94 90 ILE A C 1
ATOM 701 O O . ILE A 1 90 ? 19.187 -2.828 -25.493 1.00 77.94 90 ILE A O 1
ATOM 705 N N . SER A 1 91 ? 18.004 -3.992 -27.024 1.00 76.06 91 SER A N 1
ATOM 706 C CA . SER A 1 91 ? 18.474 -5.324 -26.630 1.00 76.06 91 SER A CA 1
ATOM 707 C C . SER A 1 91 ? 19.955 -5.520 -26.972 1.00 76.06 91 SER A C 1
ATOM 709 O O . SER A 1 91 ? 20.719 -5.968 -26.121 1.00 76.06 91 SER A O 1
ATOM 711 N N . ASP A 1 92 ? 20.386 -5.097 -28.164 1.00 79.69 92 ASP A N 1
ATOM 712 C CA . ASP A 1 92 ? 21.785 -5.132 -28.610 1.00 79.69 92 ASP A CA 1
ATOM 713 C C . ASP A 1 92 ? 22.688 -4.217 -27.770 1.00 79.69 92 ASP A C 1
ATOM 715 O O . ASP A 1 92 ? 23.838 -4.555 -27.483 1.00 79.69 92 ASP A O 1
ATOM 719 N N . LEU A 1 93 ? 22.168 -3.064 -27.335 1.00 80.44 93 LEU A N 1
ATOM 720 C CA . LEU A 1 93 ? 22.872 -2.150 -26.432 1.00 80.44 93 LEU A CA 1
ATOM 721 C C . LEU A 1 93 ? 23.008 -2.709 -25.007 1.00 80.44 93 LEU A C 1
ATOM 723 O O . LEU A 1 93 ? 23.766 -2.142 -24.219 1.00 80.44 93 LEU A O 1
ATOM 727 N N . ASN A 1 94 ? 22.298 -3.799 -24.681 1.00 73.31 94 ASN A N 1
ATOM 728 C CA . ASN A 1 94 ? 22.348 -4.518 -23.407 1.00 73.31 94 ASN A CA 1
ATOM 729 C C . ASN A 1 94 ? 22.346 -3.570 -22.192 1.00 73.31 94 ASN A C 1
ATOM 731 O O . ASN A 1 94 ? 23.164 -3.692 -21.274 1.00 73.31 94 ASN A O 1
ATOM 735 N N . ILE A 1 95 ? 21.456 -2.571 -22.227 1.00 79.81 95 ILE A N 1
ATOM 736 C CA . ILE A 1 95 ? 21.338 -1.555 -21.179 1.00 79.81 95 ILE A CA 1
ATOM 737 C C . ILE A 1 95 ? 20.627 -2.189 -19.984 1.00 79.81 95 ILE A C 1
ATOM 739 O O . ILE A 1 95 ? 19.401 -2.190 -19.899 1.00 79.81 95 ILE A O 1
ATOM 743 N N . ASP A 1 96 ? 21.412 -2.728 -19.058 1.00 80.50 96 ASP A N 1
ATOM 744 C CA . ASP A 1 96 ? 20.928 -3.189 -17.760 1.00 80.50 96 ASP A CA 1
ATOM 745 C C . ASP A 1 96 ? 20.768 -1.989 -16.811 1.00 80.50 96 ASP A C 1
ATOM 747 O O . ASP A 1 96 ? 21.715 -1.235 -16.567 1.00 80.50 96 ASP A O 1
ATOM 751 N N . ASN A 1 97 ? 19.559 -1.808 -16.269 1.00 85.94 97 ASN A N 1
ATOM 752 C CA . ASN A 1 97 ? 19.266 -0.796 -15.257 1.00 85.94 97 ASN A CA 1
ATOM 753 C C . ASN A 1 97 ? 18.947 -1.423 -13.895 1.00 85.94 97 ASN A C 1
ATOM 755 O O . ASN A 1 97 ? 18.032 -1.001 -13.184 1.00 85.94 97 ASN A O 1
ATOM 759 N N . LYS A 1 98 ? 19.748 -2.421 -13.521 1.00 90.88 98 LYS A N 1
ATOM 760 C CA . LYS A 1 98 ? 19.729 -3.122 -12.237 1.00 90.88 98 LYS A CA 1
ATOM 761 C C . LYS A 1 98 ? 19.421 -2.251 -11.008 1.00 90.88 98 LYS A C 1
ATOM 763 O O . LYS A 1 98 ? 18.589 -2.672 -10.207 1.00 90.88 98 LYS A O 1
ATOM 768 N N . PRO A 1 99 ? 19.982 -1.033 -10.831 1.00 93.31 99 PRO A N 1
ATOM 769 C CA . PRO A 1 99 ? 19.637 -0.200 -9.675 1.00 93.31 99 PRO A CA 1
ATOM 770 C C . PRO A 1 99 ? 18.150 0.182 -9.621 1.00 93.31 99 PRO A C 1
ATOM 772 O O . PRO A 1 99 ? 17.557 0.228 -8.540 1.00 93.31 99 PRO A O 1
ATOM 775 N N . ILE A 1 100 ? 17.528 0.446 -10.775 1.00 94.00 100 ILE A N 1
ATOM 776 C CA . ILE A 1 100 ? 16.094 0.741 -10.858 1.00 94.00 100 ILE A CA 1
ATOM 777 C C . ILE A 1 100 ? 15.284 -0.520 -10.570 1.00 94.00 100 ILE A C 1
ATOM 779 O O . ILE A 1 100 ? 14.330 -0.453 -9.796 1.00 94.00 100 ILE A O 1
ATOM 783 N N . GLU A 1 101 ? 15.669 -1.667 -11.129 1.00 93.69 101 GLU A N 1
ATOM 784 C CA . GLU A 1 101 ? 14.974 -2.938 -10.893 1.00 93.69 101 GLU A CA 1
ATOM 785 C C . GLU A 1 101 ? 14.972 -3.328 -9.410 1.00 93.69 101 GLU A C 1
ATOM 787 O O . GLU A 1 101 ? 13.915 -3.609 -8.837 1.00 93.69 101 GLU A O 1
ATOM 792 N N . GLU A 1 102 ? 16.132 -3.255 -8.753 1.00 96.19 102 GLU A N 1
ATOM 793 C CA . GLU A 1 102 ? 16.276 -3.511 -7.316 1.00 96.19 102 GLU A CA 1
ATOM 794 C C . GLU A 1 102 ? 15.431 -2.537 -6.484 1.00 96.19 102 GLU A C 1
ATOM 796 O O . GLU A 1 102 ? 14.775 -2.931 -5.512 1.00 96.19 102 GLU A O 1
ATOM 801 N N . THR A 1 103 ? 15.388 -1.263 -6.888 1.00 97.31 103 THR A N 1
ATOM 802 C CA . THR A 1 103 ? 14.570 -0.240 -6.225 1.00 97.31 103 THR A CA 1
ATOM 803 C C . THR A 1 103 ? 13.082 -0.556 -6.353 1.00 97.31 103 THR A C 1
ATOM 805 O O . THR A 1 103 ? 12.368 -0.572 -5.348 1.00 97.31 103 THR A O 1
ATOM 808 N N . VAL A 1 104 ? 12.611 -0.872 -7.562 1.00 97.81 104 VAL A N 1
ATOM 809 C CA . VAL A 1 104 ? 11.215 -1.245 -7.828 1.00 97.81 104 VAL A CA 1
ATOM 810 C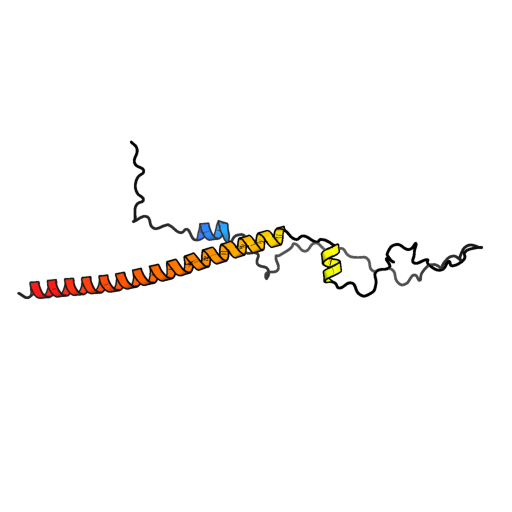 C . VAL A 1 104 ? 10.829 -2.489 -7.033 1.00 97.81 104 VAL A C 1
ATOM 812 O O . VAL A 1 104 ? 9.771 -2.508 -6.398 1.00 97.81 104 VAL A O 1
ATOM 815 N N . GLN A 1 105 ? 11.689 -3.506 -6.994 1.00 97.88 105 GLN A N 1
ATOM 816 C CA . GLN A 1 105 ? 11.444 -4.723 -6.225 1.00 97.88 105 GLN A CA 1
ATOM 817 C C . GLN A 1 105 ? 11.358 -4.432 -4.719 1.00 97.88 105 GLN A C 1
ATOM 819 O O . GLN A 1 105 ? 10.424 -4.880 -4.046 1.00 97.88 105 GLN A O 1
ATOM 824 N N . SER A 1 106 ? 12.298 -3.646 -4.189 1.00 98.12 106 SER A N 1
ATOM 825 C CA . SER A 1 106 ? 12.322 -3.228 -2.785 1.00 98.12 106 SER A CA 1
ATOM 826 C C . SER A 1 106 ? 11.052 -2.461 -2.402 1.00 98.12 106 SER A C 1
ATOM 828 O O . SER A 1 106 ? 10.399 -2.773 -1.402 1.00 98.12 106 SER A O 1
ATOM 830 N N . HIS A 1 107 ? 10.641 -1.505 -3.238 1.00 98.56 107 HIS A N 1
ATOM 831 C CA . HIS A 1 107 ? 9.441 -0.702 -3.009 1.00 98.56 107 HIS A CA 1
ATOM 832 C C . HIS A 1 107 ? 8.173 -1.550 -3.090 1.00 98.56 107 HIS A C 1
ATOM 834 O O . HIS A 1 107 ? 7.311 -1.446 -2.219 1.00 98.56 107 HIS A O 1
ATOM 840 N N . THR A 1 108 ? 8.090 -2.454 -4.066 1.00 98.44 108 THR A N 1
ATOM 841 C CA . THR A 1 108 ? 6.968 -3.393 -4.210 1.00 98.44 108 THR A CA 1
ATOM 842 C C . THR A 1 108 ? 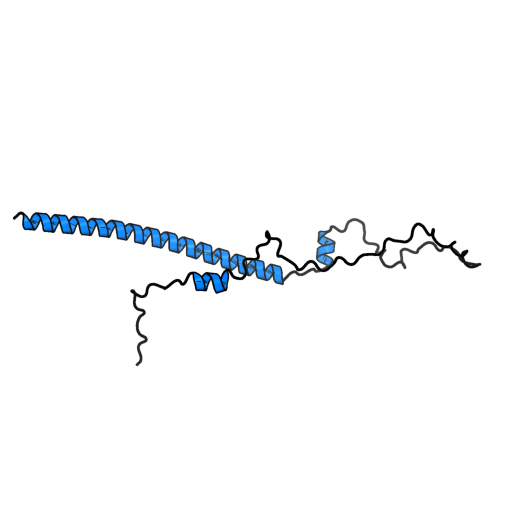6.805 -4.250 -2.958 1.00 98.44 108 THR A C 1
ATOM 844 O O . THR A 1 108 ? 5.706 -4.355 -2.409 1.00 98.44 108 THR A O 1
ATOM 847 N N . LYS A 1 109 ? 7.910 -4.801 -2.438 1.00 98.31 109 LYS A N 1
ATOM 848 C CA . LYS A 1 109 ? 7.902 -5.562 -1.184 1.00 98.31 109 LYS A CA 1
ATOM 849 C C . LYS A 1 109 ? 7.416 -4.705 -0.016 1.00 98.31 109 LYS A C 1
ATOM 851 O O . LYS A 1 109 ? 6.602 -5.169 0.783 1.00 98.31 109 LYS A O 1
ATOM 856 N N . LYS A 1 110 ? 7.887 -3.458 0.080 1.00 98.50 110 LYS A N 1
ATOM 857 C CA . LYS A 1 110 ? 7.495 -2.562 1.171 1.00 98.50 110 LYS A CA 1
ATOM 858 C C . LYS A 1 110 ? 6.014 -2.192 1.117 1.00 98.50 110 LYS A C 1
ATOM 860 O O . LYS A 1 110 ? 5.359 -2.162 2.156 1.00 98.50 110 LYS A O 1
ATOM 865 N N . ILE A 1 111 ? 5.476 -1.956 -0.077 1.00 98.56 111 ILE A N 1
ATOM 866 C CA . ILE A 1 111 ? 4.053 -1.673 -0.287 1.00 98.56 111 ILE A CA 1
ATOM 867 C C . ILE A 1 111 ? 3.200 -2.860 0.172 1.00 98.56 111 ILE A C 1
ATOM 869 O O . ILE A 1 111 ? 2.260 -2.664 0.940 1.00 98.56 111 ILE A O 1
ATOM 873 N N . ALA A 1 112 ? 3.556 -4.084 -0.225 1.00 98.25 112 ALA A N 1
ATOM 874 C CA . ALA A 1 112 ? 2.820 -5.286 0.171 1.00 98.25 112 ALA A CA 1
ATOM 875 C C . ALA A 1 112 ? 2.819 -5.501 1.698 1.00 98.25 112 ALA A C 1
ATOM 877 O O . ALA A 1 112 ? 1.791 -5.843 2.293 1.00 98.25 112 ALA A O 1
ATOM 878 N N . GLU A 1 113 ? 3.958 -5.252 2.352 1.00 98.50 113 GLU A N 1
ATOM 879 C CA . GLU A 1 113 ? 4.075 -5.295 3.813 1.00 98.50 113 GLU A CA 1
ATOM 880 C C . GLU A 1 113 ? 3.143 -4.267 4.477 1.00 98.50 113 GLU A C 1
ATOM 882 O O . GLU A 1 113 ? 2.371 -4.608 5.377 1.00 98.50 113 GLU A O 1
ATOM 887 N N . LEU A 1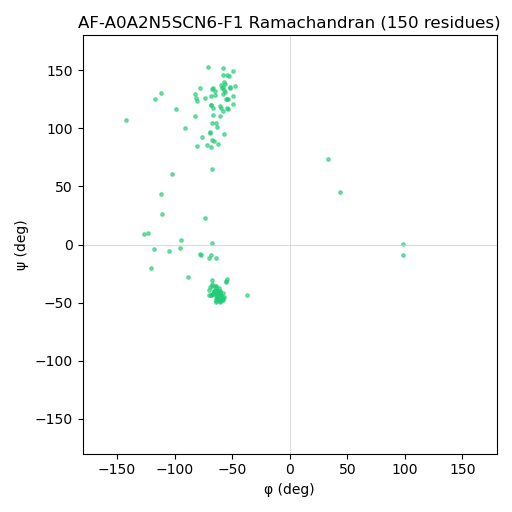 114 ? 3.175 -3.015 4.009 1.00 98.62 114 LEU A N 1
ATOM 888 C CA . LEU A 1 114 ? 2.346 -1.936 4.548 1.00 98.62 114 LEU A CA 1
ATOM 889 C C . LEU A 1 114 ? 0.852 -2.210 4.369 1.00 98.62 114 LEU A C 1
ATOM 891 O O . LEU A 1 114 ? 0.082 -1.979 5.299 1.00 98.62 114 LEU A O 1
ATOM 895 N N . GLN A 1 115 ? 0.439 -2.736 3.217 1.00 98.31 115 GLN A N 1
ATOM 896 C CA . GLN A 1 115 ? -0.954 -3.107 2.961 1.00 98.31 115 GLN A CA 1
ATOM 897 C C . GLN A 1 115 ? -1.428 -4.207 3.916 1.00 98.31 115 GLN A C 1
ATOM 899 O O . GLN A 1 115 ? -2.486 -4.080 4.535 1.00 98.31 115 GLN A O 1
ATOM 904 N N . THR A 1 116 ? -0.614 -5.249 4.097 1.00 98.12 116 THR A N 1
ATOM 905 C CA . THR A 1 116 ? -0.923 -6.364 5.004 1.00 98.12 116 THR A CA 1
ATOM 906 C C . THR A 1 116 ? -1.055 -5.884 6.451 1.00 98.12 116 THR A C 1
ATOM 908 O O . THR A 1 116 ? -2.009 -6.233 7.152 1.00 98.12 116 THR A O 1
ATOM 911 N N . ASN A 1 117 ? -0.118 -5.049 6.904 1.00 98.19 117 ASN A N 1
ATOM 912 C CA . ASN A 1 117 ? -0.143 -4.494 8.255 1.00 98.19 117 ASN A CA 1
ATOM 913 C C . ASN A 1 117 ? -1.322 -3.533 8.446 1.00 98.19 117 ASN A C 1
ATOM 915 O O . ASN A 1 117 ? -2.029 -3.629 9.445 1.00 98.19 117 ASN A O 1
ATOM 919 N N . GLY A 1 118 ? -1.592 -2.667 7.467 1.00 98.38 118 GLY A N 1
ATOM 920 C CA . GLY A 1 118 ? -2.734 -1.756 7.487 1.00 98.38 118 GLY A CA 1
ATOM 921 C C . GLY A 1 118 ? -4.063 -2.496 7.632 1.00 98.38 118 GLY A C 1
ATOM 922 O O . GLY A 1 118 ? -4.876 -2.143 8.485 1.00 98.38 118 GLY A O 1
ATOM 923 N N . GLN A 1 119 ? -4.261 -3.580 6.877 1.00 98.25 119 GLN A N 1
ATOM 924 C CA . GLN A 1 119 ? -5.462 -4.410 6.997 1.00 98.25 119 GLN A CA 1
ATOM 925 C C . GLN A 1 119 ? -5.597 -5.035 8.393 1.00 98.25 119 GLN A C 1
ATOM 927 O O . GLN A 1 119 ? -6.691 -5.043 8.964 1.00 98.25 119 GLN A O 1
ATOM 932 N N . ARG A 1 120 ? -4.490 -5.525 8.964 1.00 98.44 120 ARG A N 1
ATOM 933 C CA . ARG A 1 120 ? -4.465 -6.068 10.328 1.00 98.44 120 ARG A CA 1
ATOM 934 C C . ARG A 1 120 ? -4.863 -5.012 11.358 1.00 98.44 120 ARG A C 1
ATOM 936 O O . ARG A 1 120 ? -5.741 -5.280 12.172 1.00 98.44 120 ARG A O 1
ATOM 943 N N . TYR A 1 121 ? -4.273 -3.819 11.296 1.00 98.31 121 TYR A N 1
ATOM 944 C CA . TYR A 1 121 ? -4.580 -2.738 12.233 1.00 98.31 121 TYR A CA 1
ATOM 945 C C . TYR A 1 121 ? -6.032 -2.275 12.126 1.00 98.31 121 TYR A C 1
ATOM 947 O O . TYR A 1 121 ? -6.678 -2.056 13.145 1.00 98.31 121 TYR A O 1
ATOM 955 N N . CYS A 1 122 ? -6.592 -2.189 10.916 1.00 98.31 122 CYS A N 1
ATOM 956 C CA . CYS A 1 122 ? -8.012 -1.879 10.738 1.00 98.31 122 CYS A CA 1
ATOM 957 C C . CYS A 1 122 ? -8.918 -2.897 11.446 1.00 98.31 122 CYS A C 1
ATOM 959 O O . CYS A 1 122 ? -9.897 -2.505 12.085 1.00 98.31 122 CYS A O 1
ATOM 961 N N . LYS A 1 123 ? -8.583 -4.192 11.364 1.00 98.44 123 LYS A N 1
ATOM 962 C CA . LYS A 1 123 ? -9.312 -5.254 12.066 1.00 98.44 123 LYS A CA 1
ATOM 963 C C . LYS A 1 123 ? -9.203 -5.097 13.586 1.00 98.44 123 LYS A C 1
ATOM 965 O O . LYS A 1 123 ? -10.224 -5.085 14.265 1.00 98.44 123 LYS A O 1
ATOM 970 N N . GLU A 1 124 ? -7.993 -4.909 14.102 1.00 98.44 124 GLU A N 1
ATOM 971 C CA . GLU A 1 124 ? -7.744 -4.726 15.537 1.00 98.44 124 GLU A CA 1
ATOM 972 C C . GLU A 1 124 ? -8.474 -3.493 16.094 1.00 98.44 124 GLU A C 1
ATOM 974 O O . GLU A 1 124 ? -9.129 -3.559 17.132 1.00 98.44 124 GLU A O 1
ATOM 979 N N . ILE A 1 125 ? -8.466 -2.376 15.362 1.00 98.62 125 ILE A N 1
ATOM 980 C CA . ILE A 1 125 ? -9.209 -1.165 15.734 1.00 98.62 125 ILE A CA 1
ATOM 981 C C . ILE A 1 125 ? -10.718 -1.435 15.793 1.00 98.62 125 ILE A C 1
ATOM 983 O O . ILE A 1 125 ? -11.398 -0.924 16.686 1.00 98.62 125 ILE A O 1
ATOM 987 N N . ALA A 1 126 ? -11.266 -2.215 14.858 1.00 98.50 126 ALA A N 1
ATOM 988 C CA . ALA A 1 126 ? -12.683 -2.573 14.872 1.00 98.50 126 ALA A CA 1
ATOM 989 C C . ALA A 1 126 ? -13.045 -3.445 16.089 1.00 98.50 126 ALA A C 1
ATOM 991 O O . ALA A 1 126 ? -14.076 -3.219 16.731 1.00 98.50 126 ALA A O 1
ATOM 992 N N . GLU A 1 127 ? -12.178 -4.392 16.451 1.00 98.56 127 GLU A N 1
ATOM 993 C CA . GLU A 1 127 ? -12.334 -5.229 17.645 1.00 98.56 127 GLU A CA 1
ATOM 994 C C . GLU A 1 127 ? -12.266 -4.389 18.930 1.00 98.56 127 GLU A C 1
ATOM 996 O O . GLU A 1 127 ? -13.160 -4.478 19.774 1.00 98.56 127 GLU A O 1
ATOM 1001 N N . LEU A 1 128 ? -11.282 -3.492 19.045 1.00 98.62 128 LEU A N 1
ATOM 1002 C CA . LEU A 1 128 ? -11.136 -2.596 20.197 1.00 98.62 128 LEU A CA 1
ATOM 1003 C C . LEU A 1 128 ? -12.332 -1.650 20.358 1.00 98.62 128 LEU A C 1
ATOM 1005 O O . LEU A 1 128 ? -12.818 -1.451 21.472 1.00 98.62 128 LEU A O 1
ATOM 1009 N N . LYS A 1 129 ? -12.858 -1.101 19.255 1.00 98.44 129 LYS A N 1
ATOM 1010 C CA . LYS A 1 129 ? -14.087 -0.290 19.279 1.00 98.44 129 LYS A CA 1
ATOM 1011 C C . LYS A 1 129 ? -15.285 -1.091 19.785 1.00 98.44 129 LYS A C 1
ATOM 1013 O O . LYS A 1 129 ? -16.073 -0.573 20.575 1.00 98.44 129 LYS A O 1
ATOM 1018 N N . SER A 1 130 ? -15.402 -2.347 19.363 1.00 98.31 130 SER A N 1
ATOM 1019 C CA . SER A 1 130 ? -16.478 -3.241 19.804 1.00 98.31 130 SER A CA 1
ATOM 1020 C C . SER A 1 130 ? -16.365 -3.555 21.299 1.00 98.31 130 SER A C 1
ATOM 1022 O O . SER A 1 130 ? -17.359 -3.497 22.023 1.00 98.31 130 SER A O 1
ATOM 1024 N N . LEU A 1 131 ? -15.148 -3.807 21.791 1.00 98.50 131 LEU A N 1
ATOM 1025 C CA . LEU A 1 131 ? -14.892 -4.053 23.210 1.00 98.50 131 LEU A CA 1
ATOM 1026 C C . LEU A 1 131 ? -15.186 -2.821 24.078 1.00 98.50 131 LEU A C 1
ATOM 1028 O O . LEU A 1 131 ? -15.758 -2.950 25.160 1.00 98.50 131 LEU A O 1
ATOM 1032 N N . LEU A 1 132 ? -14.836 -1.625 23.602 1.00 98.25 132 LEU A N 1
ATOM 1033 C CA . LEU A 1 132 ? -15.141 -0.370 24.289 1.00 98.25 132 LEU A CA 1
ATOM 1034 C C . LEU A 1 132 ? -16.654 -0.123 24.393 1.00 98.25 132 LEU A C 1
ATOM 1036 O O . LEU A 1 132 ? -17.141 0.323 25.431 1.00 98.25 132 LEU A O 1
ATOM 1040 N N . ALA A 1 133 ? -17.410 -0.436 23.339 1.00 98.06 133 ALA A N 1
ATOM 1041 C CA . ALA A 1 133 ? -18.867 -0.358 23.386 1.00 98.06 133 ALA A CA 1
ATOM 1042 C C . ALA A 1 133 ? -19.439 -1.328 24.433 1.00 98.06 133 ALA A C 1
ATOM 1044 O O . ALA A 1 133 ? -20.253 -0.931 25.267 1.00 98.06 133 ALA A O 1
ATOM 1045 N N . LEU A 1 134 ? -18.952 -2.573 24.454 1.00 98.06 134 LEU A N 1
ATOM 1046 C CA . LEU A 1 134 ? -19.372 -3.572 25.436 1.00 98.06 134 LEU A CA 1
ATOM 1047 C C . LEU A 1 134 ? -19.047 -3.146 26.875 1.00 98.06 134 LEU A C 1
ATOM 1049 O O . LEU A 1 134 ? -19.885 -3.290 27.765 1.00 98.06 134 LEU A O 1
ATOM 1053 N N . SER A 1 135 ? -17.853 -2.602 27.120 1.00 97.69 135 SER A N 1
ATOM 1054 C CA . SER A 1 135 ? -17.464 -2.157 28.462 1.00 97.69 135 SER A CA 1
ATOM 1055 C C . SER A 1 135 ? -18.343 -1.006 28.958 1.00 97.69 135 SER A C 1
ATOM 1057 O O . SER A 1 135 ? -18.720 -0.992 30.131 1.00 97.69 135 SER A O 1
ATOM 1059 N N . SER A 1 136 ? -18.756 -0.098 28.066 1.00 97.50 136 SER A N 1
ATOM 1060 C CA . SER A 1 136 ? -19.729 0.952 28.384 1.00 97.50 136 SER A CA 1
ATOM 1061 C C . SER A 1 136 ? -21.065 0.369 28.855 1.00 97.50 136 SER A C 1
ATOM 1063 O O . SER A 1 136 ? -21.592 0.797 29.884 1.00 97.50 136 SER A O 1
ATOM 1065 N N . GLU A 1 137 ? -21.586 -0.651 28.168 1.00 97.88 137 GLU A N 1
ATOM 1066 C CA . GLU A 1 137 ? -22.831 -1.320 28.567 1.00 97.88 137 GLU A CA 1
ATOM 1067 C C . GLU A 1 137 ? -22.704 -2.020 29.924 1.00 97.88 137 GLU A C 1
ATOM 1069 O O . GLU A 1 137 ? -23.584 -1.890 30.777 1.00 97.88 137 GLU A O 1
ATOM 1074 N N . VAL A 1 138 ? -21.577 -2.686 30.189 1.00 98.00 138 VAL A N 1
ATOM 1075 C CA . VAL A 1 138 ? -21.311 -3.305 31.499 1.00 98.00 138 VAL A CA 1
ATOM 1076 C C . VAL A 1 138 ? -21.307 -2.260 32.619 1.00 98.00 138 VAL A C 1
ATOM 1078 O O . VAL A 1 138 ? -21.891 -2.492 33.680 1.00 98.00 138 VAL A O 1
ATOM 1081 N N . VAL A 1 139 ? -20.703 -1.089 32.392 1.00 97.94 139 VAL A N 1
ATOM 1082 C CA . VAL A 1 139 ? -20.706 0.014 33.366 1.00 97.94 139 VAL A CA 1
ATOM 1083 C C . VAL A 1 139 ? -22.126 0.524 33.620 1.00 97.94 139 VAL A C 1
ATOM 1085 O O . VAL A 1 139 ? -22.499 0.709 34.780 1.00 97.94 139 VAL A O 1
ATOM 1088 N N . LYS A 1 140 ? -22.945 0.693 32.574 1.00 97.31 140 LYS A N 1
ATOM 1089 C CA . LYS A 1 140 ? -24.357 1.095 32.716 1.00 97.31 140 LYS A CA 1
ATOM 1090 C C . LYS A 1 140 ? -25.158 0.076 33.522 1.00 97.31 140 LYS A C 1
ATOM 1092 O O . LYS A 1 140 ? -25.889 0.457 34.435 1.00 97.31 140 LYS A O 1
ATOM 1097 N N . ILE A 1 141 ? -25.000 -1.215 33.224 1.00 97.31 141 ILE A N 1
ATOM 1098 C CA . ILE A 1 141 ? -25.668 -2.299 33.956 1.00 97.31 141 ILE A CA 1
ATOM 1099 C C . ILE A 1 141 ? -25.258 -2.265 35.428 1.00 97.31 141 ILE A C 1
ATOM 1101 O O . ILE A 1 141 ? -26.124 -2.287 36.302 1.00 97.31 141 ILE A O 1
ATOM 1105 N N . LYS A 1 142 ? -23.956 -2.148 35.713 1.00 96.69 142 LYS A N 1
ATOM 1106 C CA . LYS A 1 142 ? -23.440 -2.053 37.082 1.00 96.69 142 LYS A CA 1
ATOM 1107 C C . LYS A 1 142 ? -24.050 -0.868 37.831 1.00 96.69 142 LYS A C 1
ATOM 1109 O O . LYS A 1 142 ? -24.523 -1.048 38.950 1.00 96.69 142 LYS A O 1
ATOM 1114 N N . ALA A 1 143 ? -24.081 0.312 37.211 1.00 96.00 143 ALA A N 1
ATOM 1115 C CA . ALA A 1 143 ? -24.671 1.507 37.808 1.00 96.00 143 ALA A CA 1
ATOM 1116 C C . ALA A 1 143 ? -26.171 1.325 38.097 1.00 96.00 143 ALA A C 1
ATOM 1118 O O . ALA A 1 143 ? -26.639 1.670 39.179 1.00 96.00 143 ALA A O 1
ATOM 1119 N N . ASN A 1 144 ? -26.919 0.719 37.169 1.00 96.38 144 ASN A N 1
ATOM 1120 C CA . ASN A 1 144 ? -28.342 0.431 37.349 1.00 96.38 144 ASN A CA 1
ATOM 1121 C C . ASN A 1 144 ? -28.590 -0.560 38.500 1.00 96.38 144 ASN A C 1
ATOM 1123 O O . ASN A 1 144 ? -29.467 -0.339 39.330 1.00 96.38 144 ASN A O 1
ATOM 1127 N N . VAL A 1 145 ? -27.798 -1.634 38.589 1.00 96.06 145 VAL A N 1
ATOM 1128 C CA . VAL A 1 145 ? -27.892 -2.616 39.684 1.00 96.06 145 VAL A CA 1
ATOM 1129 C C . VAL A 1 145 ? -27.596 -1.962 41.033 1.00 96.06 145 VAL A C 1
ATOM 1131 O O . VAL A 1 145 ? -28.360 -2.146 41.977 1.00 96.06 145 VAL A O 1
ATOM 1134 N N . GLN A 1 146 ? -26.532 -1.159 41.120 1.00 94.25 146 GLN A N 1
ATOM 1135 C CA . GLN A 1 146 ? -26.190 -0.430 42.344 1.00 94.25 146 GLN A CA 1
ATOM 1136 C C . GLN A 1 146 ? -27.292 0.555 42.750 1.00 94.25 146 GLN A C 1
ATOM 1138 O O . GLN A 1 146 ? -27.666 0.604 43.918 1.00 94.25 146 GLN A O 1
ATOM 1143 N N . SER A 1 147 ? -27.853 1.295 41.790 1.00 93.94 147 SER A N 1
ATOM 1144 C CA . SER A 1 147 ? -28.956 2.224 42.048 1.00 93.94 147 SER A CA 1
ATOM 1145 C C . SER A 1 147 ? -30.202 1.507 42.571 1.00 93.94 147 SER A C 1
ATOM 1147 O O . SER A 1 147 ? -30.786 1.959 43.551 1.00 93.94 147 SER A O 1
ATOM 1149 N N . LYS A 1 148 ? -30.572 0.361 41.981 1.00 93.44 148 LYS A N 1
ATOM 1150 C CA . LYS A 1 148 ? -31.701 -0.453 42.455 1.00 93.44 148 LYS A CA 1
ATOM 1151 C C . LYS A 1 148 ? -31.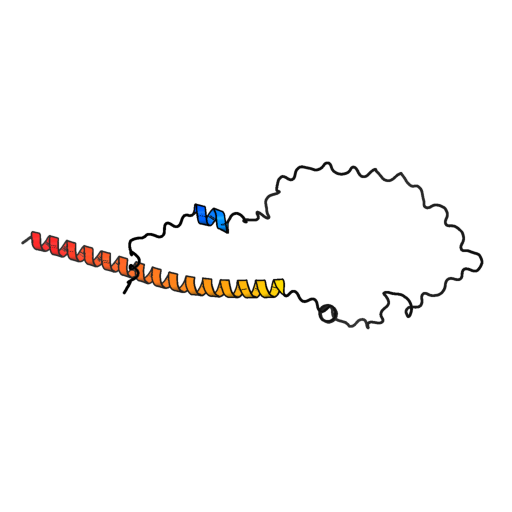479 -0.998 43.862 1.00 93.44 148 LYS A C 1
ATOM 1153 O O . LYS A 1 148 ? -32.414 -1.007 44.645 1.00 93.44 148 LYS A O 1
ATOM 1158 N N . MET A 1 149 ? -30.263 -1.435 44.191 1.00 90.31 149 MET A N 1
ATOM 1159 C CA . MET A 1 149 ? -29.950 -1.986 45.514 1.00 90.31 149 MET A CA 1
ATOM 1160 C C . MET A 1 149 ? -30.030 -0.935 46.629 1.00 90.31 149 MET A C 1
ATOM 1162 O O . MET A 1 149 ? -30.387 -1.278 47.744 1.00 90.31 149 MET A O 1
ATOM 1166 N N . LEU A 1 150 ? -29.734 0.333 46.327 1.00 86.88 150 LEU A N 1
ATOM 1167 C CA . LEU A 1 150 ? -29.851 1.453 47.272 1.00 86.88 150 LEU A CA 1
ATOM 1168 C C . LEU A 1 150 ? -31.295 1.951 47.472 1.00 86.88 150 LEU A C 1
ATOM 1170 O O . LEU A 1 150 ? -31.522 2.819 48.310 1.00 86.88 150 LEU A O 1
ATOM 1174 N N . GLN A 1 151 ? -32.251 1.467 46.674 1.00 73.88 151 GLN A N 1
ATOM 1175 C CA . GLN A 1 151 ? -33.677 1.803 46.792 1.00 73.88 151 GLN A CA 1
ATOM 1176 C C . GLN A 1 151 ? -34.474 0.776 47.615 1.00 73.88 151 GLN A C 1
ATOM 1178 O O . GLN A 1 151 ? -35.670 0.979 47.823 1.00 73.88 151 GLN A O 1
ATOM 1183 N N . PHE A 1 152 ? -33.826 -0.303 48.067 1.00 56.53 152 PHE A N 1
ATOM 1184 C CA . PHE A 1 152 ? -34.350 -1.268 49.036 1.00 56.53 152 PHE A CA 1
ATOM 1185 C C . PHE A 1 152 ? -33.702 -1.039 50.403 1.00 56.53 152 PHE A C 1
ATOM 1187 O O . PHE A 1 152 ? -34.387 -1.317 51.411 1.00 56.53 152 PHE A O 1
#

Mean predicted aligned error: 21.66 Å

Foldseek 3Di:
DDDDDDDDPPPDPPPPVVVVCVPPVVPPPPPPDDDPDPPDPDPPDPDPPPDPDDDPDDDDPDPDDDDDPDLVPDPPSDPDDPPQDVVNVVVVVVDDPVVVVVVVVVVVVVVVVCVVVVVVVVVVVVVVVVVVVVVVVVVVVVVVVVVVVVVD

Sequence (152 aa):
MSWDPSPNPNQTPNFNLQEFHSRYLTHTINYLSPSPHPLLPSPQIPSPPSSHGLPPMSPAPEGFSLRLIDAKHTFGQVNHPPEGNVIDLISDLNIDNKPIEETVQSHTKKIAELQTNGQRYCKEIAELKSLLALSSEVVKIKANVQSKMLQF

Radius of gyration: 38.86 Å; Cα contacts (8 Å, |Δi|>4): 8; chains: 1; bounding box: 81×60×107 Å